Protein AF-A0A4P5UQY7-F1 (afdb_monomer_lite)

Foldseek 3Di:
DVVVVVVVVVVVVVVVVVLVVLLVVLVVLLVVLVVLLVVLVVLLVVLVVVLVVLVVCCVVVVDPPVVSVVSNVVSVVSNVVSVVSNVVSVVSNVVSVVVNVVSVVVPDD

pLDDT: mean 81.03, std 16.4, range [43.75, 94.56]

Sequence (109 aa):
MRTMMIAILVALGMTLSASAQDKDQIKERMNAGKEQVKAGVTVVKSAKDQARQLREQVKSGQMTKEEAKAQMQQMKDQVRAAKDQIKSGKETIRDGRRELRQLKRAGKP

Secondary structure (DSSP, 8-state):
-HHHHHHHHHHHHHHHHHHHHHHHHHHHHHHHHHHHHHHHHHHHHHHHHHHHHHHHHHHTTSS-HHHHHHHHHHHHHHHHHHHHHHHHHHHHHHHHHHHHHHHHHHT--

Structure (mmCIF, N/CA/C/O backbone):
data_AF-A0A4P5UQY7-F1
#
_entry.id   AF-A0A4P5UQY7-F1
#
loop_
_atom_site.group_PDB
_atom_site.id
_atom_site.type_symbol
_atom_site.label_atom_id
_atom_site.label_alt_id
_atom_site.label_comp_id
_atom_site.label_asym_id
_atom_site.label_entity_id
_atom_site.label_seq_id
_atom_site.pdbx_PDB_ins_code
_atom_site.Cartn_x
_atom_site.Cartn_y
_atom_site.Cartn_z
_atom_site.occupancy
_atom_site.B_iso_or_equiv
_atom_site.auth_seq_id
_atom_site.auth_comp_id
_atom_site.auth_asym_id
_atom_site.auth_atom_id
_atom_site.pdbx_PDB_model_num
ATOM 1 N N . MET A 1 1 ? 25.255 1.591 -52.781 1.00 55.81 1 MET A N 1
ATOM 2 C CA . MET A 1 1 ? 25.900 1.429 -51.453 1.00 55.81 1 MET A CA 1
ATOM 3 C C . MET A 1 1 ? 25.510 2.513 -50.443 1.00 55.81 1 MET A C 1
ATOM 5 O O . MET A 1 1 ? 25.232 2.166 -49.305 1.00 55.81 1 MET A O 1
ATOM 9 N N . ARG A 1 2 ? 25.410 3.797 -50.830 1.00 46.69 2 ARG A N 1
ATOM 10 C CA . ARG A 1 2 ? 25.014 4.891 -49.913 1.00 46.69 2 ARG A CA 1
ATOM 11 C C . ARG A 1 2 ? 23.577 4.778 -49.368 1.00 46.69 2 ARG A C 1
ATOM 13 O O . ARG A 1 2 ? 23.367 4.989 -48.185 1.00 46.69 2 ARG A O 1
ATOM 20 N N . THR A 1 3 ? 22.611 4.361 -50.185 1.00 43.75 3 THR A N 1
ATOM 21 C CA . THR A 1 3 ? 21.209 4.143 -49.765 1.00 43.75 3 THR A CA 1
ATOM 22 C C . THR A 1 3 ? 21.037 2.965 -48.801 1.00 43.75 3 THR A C 1
ATOM 24 O O . THR A 1 3 ? 20.257 3.054 -47.859 1.00 43.75 3 THR A O 1
ATOM 27 N N . MET A 1 4 ? 21.823 1.899 -48.974 1.00 46.81 4 MET A N 1
ATOM 28 C CA . MET A 1 4 ? 21.840 0.743 -48.064 1.00 46.81 4 MET A CA 1
ATOM 29 C C . MET A 1 4 ? 22.464 1.088 -46.701 1.00 46.81 4 MET A C 1
ATOM 31 O O . MET A 1 4 ? 21.964 0.654 -45.670 1.00 46.81 4 MET A O 1
ATOM 35 N N . MET A 1 5 ? 23.503 1.933 -46.676 1.00 45.91 5 MET A N 1
ATOM 36 C CA . MET A 1 5 ? 24.093 2.456 -45.433 1.00 45.91 5 MET A CA 1
ATOM 37 C C . MET A 1 5 ? 23.130 3.367 -44.651 1.00 45.91 5 MET A C 1
ATOM 39 O O . MET A 1 5 ? 23.079 3.289 -43.427 1.00 45.91 5 MET A O 1
ATOM 43 N N . ILE A 1 6 ? 22.327 4.188 -45.341 1.00 48.84 6 ILE A N 1
ATOM 44 C CA . ILE A 1 6 ? 21.322 5.058 -44.701 1.00 48.84 6 ILE A CA 1
ATOM 45 C C . ILE A 1 6 ? 20.171 4.227 -44.108 1.00 48.84 6 ILE A C 1
ATOM 47 O O . ILE A 1 6 ? 19.737 4.502 -42.993 1.00 48.84 6 ILE A O 1
ATOM 51 N N . ALA A 1 7 ? 19.723 3.172 -44.795 1.00 45.53 7 ALA A N 1
ATOM 52 C CA . ALA A 1 7 ? 18.679 2.279 -44.284 1.00 45.53 7 ALA A CA 1
ATOM 53 C C . ALA A 1 7 ? 19.111 1.531 -43.006 1.00 45.53 7 ALA A C 1
ATOM 55 O O . ALA A 1 7 ? 18.326 1.413 -42.065 1.00 45.53 7 ALA A O 1
ATOM 56 N N . ILE A 1 8 ? 20.374 1.094 -42.934 1.00 49.66 8 ILE A N 1
ATOM 57 C CA . ILE A 1 8 ? 20.940 0.453 -41.736 1.00 49.66 8 ILE A CA 1
ATOM 58 C C . ILE A 1 8 ? 21.035 1.454 -40.572 1.00 49.66 8 ILE A C 1
ATOM 60 O O . ILE A 1 8 ? 20.678 1.110 -39.449 1.00 49.66 8 ILE A O 1
ATOM 64 N N . LEU A 1 9 ? 21.438 2.704 -40.829 1.00 46.62 9 LEU A N 1
ATOM 65 C CA . LEU A 1 9 ? 21.514 3.761 -39.808 1.00 46.62 9 LEU A CA 1
ATOM 66 C C . LEU A 1 9 ? 20.140 4.171 -39.249 1.00 46.62 9 LEU A C 1
ATOM 68 O O . LEU A 1 9 ? 20.023 4.413 -38.048 1.00 46.62 9 LEU A O 1
ATOM 72 N N . VAL A 1 10 ? 19.093 4.206 -40.079 1.00 51.31 10 VAL A N 1
ATOM 73 C CA . VAL A 1 10 ? 17.720 4.517 -39.637 1.00 51.31 10 VAL A CA 1
ATOM 74 C C . VAL A 1 10 ? 17.113 3.356 -38.836 1.00 51.31 10 VAL A C 1
ATOM 76 O O . VAL A 1 10 ? 16.503 3.590 -37.793 1.00 51.31 10 VAL A O 1
ATOM 79 N N . ALA A 1 11 ? 17.347 2.105 -39.248 1.00 49.03 11 ALA A N 1
ATOM 80 C CA . ALA A 1 11 ? 16.911 0.924 -38.497 1.00 49.03 11 ALA A CA 1
ATOM 81 C C . ALA A 1 11 ? 17.630 0.786 -37.138 1.00 49.03 11 ALA A C 1
ATOM 83 O O . ALA A 1 11 ? 17.010 0.412 -36.138 1.00 49.03 11 ALA A O 1
ATOM 84 N N . LEU A 1 12 ? 18.918 1.145 -37.069 1.00 47.31 12 LEU A N 1
ATOM 85 C CA . LEU A 1 12 ? 19.668 1.196 -35.810 1.00 47.31 12 LEU A CA 1
ATOM 86 C C . LEU A 1 12 ? 19.168 2.335 -34.899 1.00 47.31 12 LEU A C 1
ATOM 88 O O . LEU A 1 12 ? 18.994 2.145 -33.698 1.00 47.31 12 LEU A O 1
ATOM 92 N N . GLY A 1 13 ? 18.863 3.508 -35.466 1.00 45.84 13 GLY A N 1
ATOM 93 C CA . GLY A 1 13 ? 18.327 4.654 -34.721 1.00 45.84 13 GLY A CA 1
ATOM 94 C C . GLY A 1 13 ? 16.952 4.394 -34.089 1.00 45.84 13 GLY A C 1
ATOM 95 O O . GLY A 1 13 ? 16.713 4.812 -32.955 1.00 45.84 13 GLY A O 1
ATOM 96 N N . MET A 1 14 ? 16.077 3.653 -34.779 1.00 45.41 14 MET A N 1
ATOM 97 C CA . MET A 1 14 ? 14.752 3.249 -34.276 1.00 45.41 14 MET A CA 1
ATOM 98 C C . MET A 1 14 ? 14.811 2.130 -33.221 1.00 45.41 14 MET A C 1
ATOM 100 O O . MET A 1 14 ? 13.988 2.093 -32.310 1.00 45.41 14 MET A O 1
ATOM 104 N N . THR A 1 15 ? 15.801 1.236 -33.287 1.00 49.00 15 THR A N 1
ATOM 105 C CA . THR A 1 15 ? 15.972 0.161 -32.288 1.00 49.00 15 THR A CA 1
ATOM 106 C C . THR A 1 15 ? 16.629 0.658 -30.995 1.00 49.00 15 THR A C 1
ATOM 108 O O . THR A 1 15 ? 16.242 0.239 -29.903 1.00 49.00 15 THR A O 1
ATOM 111 N N . LEU A 1 16 ? 17.558 1.617 -31.081 1.00 49.38 16 LEU A N 1
ATOM 112 C CA . LEU A 1 16 ? 18.155 2.273 -29.909 1.00 49.38 16 LEU A CA 1
ATOM 113 C C . LEU A 1 16 ? 17.132 3.098 -29.106 1.00 49.38 16 LEU A C 1
ATOM 115 O O . LEU A 1 16 ? 17.160 3.069 -27.874 1.00 49.38 16 LEU A O 1
ATOM 119 N N . SER A 1 17 ? 16.200 3.783 -29.776 1.00 50.06 17 SER A N 1
ATOM 120 C CA . SER A 1 17 ? 15.168 4.605 -29.120 1.00 50.06 17 SER A CA 1
ATOM 121 C C . SER A 1 17 ? 14.063 3.778 -28.442 1.00 50.06 17 SER A C 1
ATOM 123 O O . SER A 1 17 ? 13.611 4.163 -27.361 1.00 50.06 17 SER A O 1
ATOM 125 N N . ALA A 1 18 ? 13.729 2.593 -28.968 1.00 53.38 18 ALA A N 1
ATOM 126 C CA . ALA A 1 18 ? 12.811 1.655 -28.312 1.00 53.38 18 ALA A CA 1
ATOM 127 C C . ALA A 1 18 ? 13.321 1.211 -26.923 1.00 53.38 18 ALA A C 1
ATOM 129 O O . ALA A 1 18 ? 12.606 1.303 -25.927 1.00 53.38 18 ALA A O 1
ATOM 130 N N . SER A 1 19 ? 14.611 0.864 -26.815 1.00 61.50 19 SER A N 1
ATOM 131 C CA . SER A 1 19 ? 15.213 0.393 -25.554 1.00 61.50 19 SER A CA 1
ATOM 132 C C . SER A 1 19 ? 15.258 1.446 -24.430 1.00 61.50 19 SER A C 1
ATOM 134 O O . SER A 1 19 ? 15.285 1.104 -23.241 1.00 61.50 19 SER A O 1
ATOM 136 N N . ALA A 1 20 ? 15.264 2.736 -24.787 1.00 62.59 20 ALA A N 1
ATOM 137 C CA . ALA A 1 20 ? 15.216 3.840 -23.832 1.00 62.59 20 ALA A CA 1
ATOM 138 C C . ALA A 1 20 ? 13.789 4.072 -23.313 1.00 62.59 20 ALA A C 1
ATOM 140 O O . ALA A 1 20 ? 13.601 4.199 -22.100 1.00 62.59 20 ALA A O 1
ATOM 141 N N . GLN A 1 21 ? 12.791 4.040 -24.204 1.00 65.75 21 GLN A N 1
ATOM 142 C CA . GLN A 1 21 ? 11.379 4.148 -23.827 1.00 65.75 21 GLN A CA 1
ATOM 143 C C . GLN A 1 21 ? 10.942 2.989 -22.925 1.00 65.75 21 GLN A C 1
ATOM 145 O O . GLN A 1 21 ? 10.310 3.231 -21.897 1.00 65.75 21 GLN A O 1
ATOM 150 N N . ASP A 1 22 ? 11.360 1.757 -23.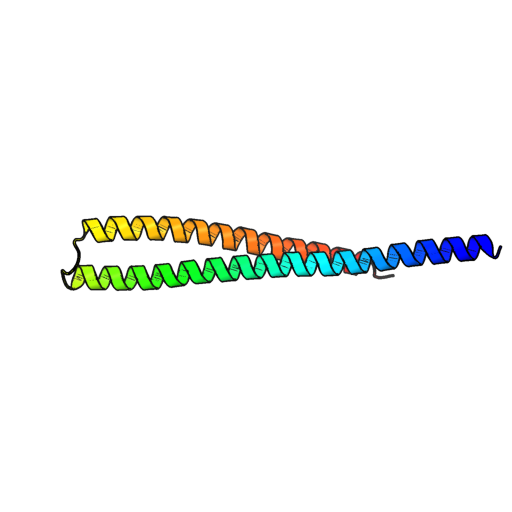224 1.00 74.19 22 ASP A N 1
ATOM 151 C CA . ASP A 1 22 ? 11.041 0.585 -22.398 1.00 74.19 22 ASP A CA 1
ATOM 152 C C . ASP A 1 22 ? 11.584 0.729 -20.969 1.00 74.19 22 ASP A C 1
ATOM 154 O O . ASP A 1 22 ? 10.911 0.440 -19.976 1.00 74.19 22 ASP A O 1
ATOM 158 N N . LYS A 1 23 ? 12.810 1.244 -20.840 1.00 81.88 23 LYS A N 1
ATOM 159 C CA . LYS A 1 23 ? 13.458 1.457 -19.543 1.00 81.88 23 LYS A CA 1
ATOM 160 C C . LYS A 1 23 ? 12.720 2.484 -18.689 1.00 81.88 23 LYS A C 1
ATOM 162 O O . LYS A 1 23 ? 12.644 2.304 -17.469 1.00 81.88 23 LYS A O 1
ATOM 167 N N . ASP A 1 24 ? 12.236 3.563 -19.292 1.00 86.06 24 ASP A N 1
ATOM 168 C CA . ASP A 1 24 ? 11.537 4.620 -18.565 1.00 86.06 24 ASP A CA 1
ATOM 169 C C . ASP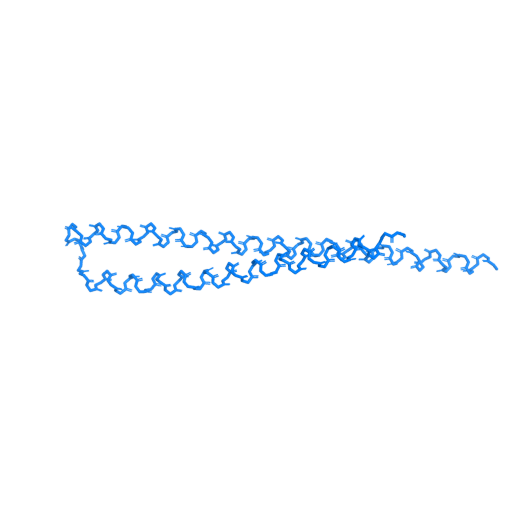 A 1 24 ? 10.107 4.209 -18.206 1.00 86.06 24 ASP A C 1
ATOM 171 O O . ASP A 1 24 ? 9.719 4.391 -17.050 1.00 86.06 24 ASP A O 1
ATOM 175 N N . GLN A 1 25 ? 9.398 3.498 -19.090 1.00 85.38 25 GLN A N 1
ATOM 176 C CA . GLN A 1 25 ? 8.105 2.893 -18.752 1.00 85.38 25 GLN A CA 1
ATOM 177 C C . GLN A 1 25 ? 8.217 1.898 -17.589 1.00 85.38 25 GLN A C 1
ATOM 179 O O . GLN A 1 25 ? 7.406 1.918 -16.662 1.00 85.38 25 GLN A O 1
ATOM 184 N N . ILE A 1 26 ? 9.257 1.058 -17.565 1.00 85.62 26 ILE A N 1
ATOM 185 C CA . ILE A 1 26 ? 9.486 0.129 -16.449 1.00 85.62 26 ILE A CA 1
ATOM 186 C C . ILE A 1 26 ? 9.712 0.881 -15.134 1.00 85.62 26 ILE A C 1
ATOM 188 O O . ILE A 1 26 ? 9.158 0.502 -14.098 1.00 85.62 26 ILE A O 1
ATOM 192 N N . LYS A 1 27 ? 10.506 1.960 -15.140 1.00 89.00 27 LYS A N 1
ATOM 193 C CA . LYS A 1 27 ? 10.714 2.776 -13.932 1.00 89.00 27 LYS A CA 1
ATOM 194 C C . LYS A 1 27 ? 9.424 3.443 -13.471 1.00 89.00 27 LYS A C 1
ATOM 196 O O . LYS A 1 27 ? 9.196 3.511 -12.264 1.00 89.00 27 LYS A O 1
ATOM 201 N N . GLU A 1 28 ? 8.605 3.925 -14.396 1.00 90.56 28 GLU A N 1
ATOM 202 C CA . GLU A 1 28 ? 7.324 4.551 -14.087 1.00 90.56 28 GLU A CA 1
ATOM 203 C C . GLU A 1 28 ? 6.366 3.548 -13.435 1.00 90.56 28 GLU A C 1
ATOM 205 O O . GLU A 1 28 ? 5.866 3.805 -12.340 1.00 90.56 28 GLU A O 1
ATOM 210 N N . ARG A 1 29 ? 6.232 2.340 -14.001 1.00 87.94 29 ARG A N 1
ATOM 211 C CA . ARG A 1 29 ? 5.461 1.236 -13.397 1.00 87.94 29 ARG A CA 1
ATOM 212 C C . ARG A 1 29 ? 5.988 0.858 -12.012 1.00 87.94 29 ARG A C 1
ATOM 214 O O . ARG A 1 29 ? 5.211 0.659 -11.079 1.00 87.94 29 ARG A O 1
ATOM 221 N N . MET A 1 30 ? 7.310 0.806 -11.838 1.00 90.31 30 MET A N 1
ATOM 222 C CA . MET A 1 30 ? 7.918 0.566 -10.525 1.00 90.31 30 MET A CA 1
ATOM 223 C C . MET A 1 30 ? 7.620 1.694 -9.529 1.00 90.31 30 MET A C 1
ATOM 225 O O . MET A 1 30 ? 7.420 1.417 -8.348 1.00 90.31 30 MET A O 1
ATOM 229 N N . ASN A 1 31 ? 7.607 2.955 -9.964 1.00 91.88 31 ASN A N 1
ATOM 230 C CA . ASN A 1 31 ? 7.271 4.087 -9.104 1.00 91.88 31 ASN A CA 1
ATOM 231 C C . ASN A 1 31 ? 5.786 4.079 -8.729 1.00 91.88 31 ASN A C 1
ATOM 233 O O . ASN A 1 31 ? 5.477 4.243 -7.552 1.00 91.88 31 ASN A O 1
ATOM 237 N N . ALA A 1 32 ? 4.891 3.762 -9.666 1.00 90.44 32 ALA A N 1
ATOM 238 C CA . ALA A 1 32 ? 3.479 3.538 -9.370 1.00 90.44 32 ALA A CA 1
ATOM 239 C C . ALA A 1 32 ? 3.297 2.419 -8.327 1.00 90.44 32 ALA A C 1
ATOM 241 O O . ALA A 1 32 ? 2.577 2.593 -7.345 1.00 90.44 32 ALA A O 1
ATOM 242 N N . GLY A 1 33 ? 4.034 1.309 -8.462 1.00 88.94 33 GLY A N 1
ATOM 243 C CA . GLY A 1 33 ? 4.051 0.243 -7.458 1.00 88.94 33 GLY A CA 1
ATOM 244 C C . GLY A 1 33 ? 4.556 0.706 -6.083 1.00 88.94 33 GLY A C 1
ATOM 245 O O . GLY A 1 33 ? 4.020 0.288 -5.058 1.00 88.94 33 GLY A O 1
ATOM 246 N N . LYS A 1 34 ? 5.552 1.603 -6.023 1.00 92.06 34 LYS A N 1
ATOM 247 C CA . LYS A 1 34 ? 6.029 2.182 -4.750 1.00 92.06 34 LYS A CA 1
ATOM 248 C C . LYS A 1 34 ? 4.982 3.079 -4.104 1.00 92.06 34 LYS A C 1
ATOM 250 O O . LYS A 1 34 ? 4.803 2.991 -2.891 1.00 92.06 34 LYS A O 1
ATOM 255 N N . GLU A 1 35 ? 4.296 3.903 -4.888 1.00 92.12 35 GLU A N 1
ATOM 256 C CA . GLU A 1 35 ? 3.219 4.754 -4.379 1.00 92.12 35 GLU A CA 1
ATOM 257 C C . GLU A 1 35 ? 2.045 3.912 -3.869 1.00 92.12 35 GLU A C 1
ATOM 259 O O . GLU A 1 35 ? 1.558 4.163 -2.771 1.00 92.12 35 GLU A O 1
ATOM 264 N N . GLN A 1 36 ? 1.675 2.831 -4.565 1.00 88.62 36 GLN A N 1
ATOM 265 C CA . GLN A 1 36 ? 0.683 1.867 -4.066 1.00 88.62 36 GLN A CA 1
ATOM 266 C C . GLN A 1 36 ? 1.100 1.255 -2.722 1.00 88.62 36 GLN A C 1
ATOM 268 O O . GLN A 1 36 ? 0.306 1.202 -1.781 1.00 88.62 36 GLN A O 1
ATOM 273 N N . VAL A 1 37 ? 2.365 0.841 -2.591 1.00 92.25 37 VAL A N 1
ATOM 274 C CA . VAL A 1 37 ? 2.901 0.326 -1.321 1.00 92.25 37 VAL A CA 1
ATOM 275 C C . VAL A 1 37 ? 2.841 1.394 -0.227 1.00 92.25 37 VAL A C 1
ATOM 277 O O . VAL A 1 37 ? 2.429 1.100 0.893 1.00 92.25 37 VAL A O 1
ATOM 280 N N . LYS A 1 38 ? 3.230 2.635 -0.528 1.00 93.94 38 LYS A N 1
ATOM 281 C CA . LYS A 1 38 ? 3.232 3.746 0.432 1.00 93.94 38 LYS A CA 1
ATOM 282 C C . LYS A 1 38 ? 1.817 4.118 0.882 1.00 93.94 38 LYS A C 1
ATOM 284 O O . LYS A 1 38 ? 1.597 4.327 2.078 1.00 93.94 38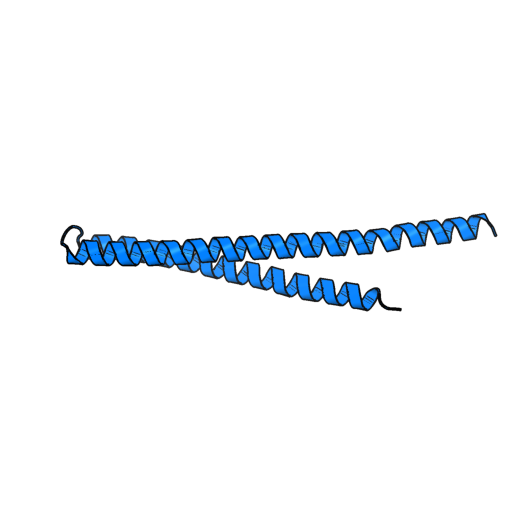 LYS A O 1
ATOM 289 N N . ALA A 1 39 ? 0.863 4.142 -0.046 1.00 90.19 39 ALA A N 1
ATOM 290 C CA . ALA A 1 39 ? -0.547 4.371 0.238 1.00 90.19 39 ALA A CA 1
ATOM 291 C C . ALA A 1 39 ? -1.092 3.279 1.168 1.00 90.19 39 ALA A C 1
ATOM 293 O O . ALA A 1 39 ? -1.601 3.589 2.246 1.00 90.19 39 ALA A O 1
ATOM 294 N N . GLY A 1 40 ? -0.872 2.004 0.831 1.00 89.50 40 GLY A N 1
ATOM 295 C CA . GLY A 1 40 ? -1.299 0.893 1.679 1.00 89.50 40 GLY A CA 1
ATOM 296 C C . GLY A 1 40 ? -0.662 0.933 3.073 1.00 89.50 40 GLY A C 1
ATOM 297 O O . GLY A 1 40 ? -1.342 0.714 4.073 1.00 89.50 40 GLY A O 1
ATOM 298 N N . VAL A 1 41 ? 0.627 1.280 3.184 1.00 92.81 41 VAL A N 1
ATOM 299 C CA . VAL A 1 41 ? 1.301 1.423 4.491 1.00 92.81 41 VAL A CA 1
ATOM 300 C C . VAL A 1 41 ? 0.682 2.551 5.320 1.00 92.81 41 VAL A C 1
ATOM 302 O O . VAL A 1 41 ? 0.494 2.387 6.526 1.00 92.81 41 VAL A O 1
ATOM 305 N N . THR A 1 42 ? 0.331 3.671 4.687 1.00 93.75 42 THR A N 1
ATOM 306 C CA . THR A 1 42 ? -0.337 4.799 5.354 1.00 93.75 42 THR A CA 1
ATOM 307 C C . THR A 1 42 ? -1.696 4.386 5.914 1.00 93.75 42 THR A C 1
ATOM 309 O O . THR A 1 42 ? -1.976 4.658 7.081 1.00 93.75 42 THR A O 1
ATOM 312 N N . VAL A 1 43 ? -2.496 3.652 5.133 1.00 92.00 43 VAL A N 1
ATOM 313 C CA . VAL A 1 43 ? -3.795 3.116 5.579 1.00 92.00 43 VAL A CA 1
ATOM 314 C C . VAL A 1 43 ? -3.620 2.188 6.780 1.00 92.00 43 VAL A C 1
ATOM 316 O O . VAL A 1 43 ? -4.302 2.347 7.790 1.00 92.00 43 VAL A O 1
ATOM 319 N N . VAL A 1 44 ? -2.657 1.261 6.727 1.00 91.31 44 VAL A N 1
ATOM 320 C CA . VAL A 1 44 ? -2.386 0.339 7.843 1.00 91.31 44 VAL A CA 1
ATOM 321 C C . VAL A 1 44 ? -1.968 1.087 9.110 1.00 91.31 44 VAL A C 1
ATOM 323 O O . VAL A 1 44 ? -2.375 0.709 10.211 1.00 91.31 44 VAL A O 1
ATOM 326 N N . LYS A 1 45 ? -1.160 2.145 8.977 1.00 93.38 45 LYS A N 1
ATOM 327 C CA . LYS A 1 45 ? -0.743 2.970 10.115 1.00 93.38 45 LYS A CA 1
ATOM 328 C C . LYS A 1 45 ? -1.931 3.722 10.718 1.00 93.38 45 LYS A C 1
ATOM 330 O O . LYS A 1 45 ? -2.135 3.637 11.923 1.00 93.38 45 LYS A O 1
ATOM 335 N N . SER A 1 46 ? -2.742 4.366 9.880 1.00 91.81 46 SER A N 1
ATOM 336 C CA . SER A 1 46 ? -3.939 5.090 10.315 1.00 91.81 46 SER A CA 1
ATOM 337 C C . SER A 1 46 ? -4.931 4.175 11.039 1.00 91.81 46 SER A C 1
ATOM 339 O O . SER A 1 46 ? -5.346 4.488 12.153 1.00 91.81 46 SER A O 1
ATOM 341 N N . ALA A 1 47 ? -5.207 2.987 10.492 1.00 91.12 47 ALA A N 1
ATOM 342 C CA . ALA A 1 47 ? -6.076 2.004 11.136 1.00 91.12 47 ALA A CA 1
ATOM 343 C C . ALA A 1 47 ? -5.527 1.528 12.494 1.00 91.12 47 ALA A C 1
ATOM 345 O O . ALA A 1 47 ? -6.288 1.260 13.423 1.00 91.12 47 ALA A O 1
ATOM 346 N N . LYS A 1 48 ? -4.198 1.434 12.651 1.00 90.50 48 LYS A N 1
ATOM 347 C CA . LYS A 1 48 ? -3.573 1.089 13.938 1.00 90.50 48 LYS A CA 1
ATOM 348 C C . LYS A 1 48 ? -3.774 2.191 14.982 1.00 90.50 48 LYS A C 1
ATOM 350 O O . LYS A 1 48 ? -4.050 1.874 16.140 1.00 90.50 48 LYS A O 1
ATOM 355 N N . ASP A 1 49 ? -3.641 3.451 14.580 1.00 92.38 49 ASP A N 1
ATOM 356 C CA . ASP A 1 49 ? -3.839 4.600 15.466 1.00 92.38 49 ASP A CA 1
ATOM 357 C C . ASP A 1 49 ? -5.318 4.726 15.874 1.00 92.38 49 ASP A C 1
ATOM 359 O O . ASP A 1 49 ? -5.622 4.829 17.064 1.00 92.38 49 ASP A O 1
ATOM 363 N N . GLN A 1 50 ? -6.245 4.570 14.925 1.00 90.25 50 GLN A N 1
ATOM 364 C CA . GLN A 1 50 ? -7.689 4.528 15.193 1.00 90.25 50 GLN A CA 1
ATOM 365 C C . GLN A 1 50 ? -8.074 3.369 16.123 1.00 90.25 50 GLN A C 1
ATOM 367 O O . GLN A 1 50 ? -8.820 3.555 17.084 1.00 90.25 50 GLN A O 1
ATOM 372 N N . ALA A 1 51 ? -7.511 2.174 15.914 1.00 89.75 51 ALA A N 1
ATOM 373 C CA . ALA A 1 51 ? -7.740 1.028 16.791 1.00 89.75 51 ALA A CA 1
ATOM 374 C C . ALA A 1 51 ? -7.267 1.280 18.234 1.00 89.75 51 ALA A C 1
ATOM 376 O O . ALA A 1 51 ? -7.851 0.743 19.181 1.00 89.75 51 ALA A O 1
ATOM 377 N N . ARG A 1 52 ? -6.213 2.086 18.423 1.00 90.69 52 ARG A N 1
ATOM 378 C CA . ARG A 1 52 ? -5.753 2.503 19.752 1.00 90.69 52 ARG A CA 1
ATOM 379 C C . ARG A 1 52 ? -6.734 3.483 20.395 1.00 90.69 52 ARG A C 1
ATOM 381 O O . ARG A 1 52 ? -7.120 3.250 21.537 1.00 90.69 52 ARG A O 1
ATOM 388 N N . GLN A 1 53 ? -7.181 4.500 19.658 1.00 90.69 53 GLN A N 1
ATOM 389 C CA . GLN A 1 53 ? -8.170 5.471 20.141 1.00 90.69 53 GLN A CA 1
ATOM 390 C C . GLN A 1 53 ? -9.484 4.792 20.541 1.00 90.69 53 GLN A C 1
ATOM 392 O O . GLN A 1 53 ? -10.010 5.048 21.619 1.00 90.69 53 GLN A O 1
ATOM 397 N N . LEU A 1 54 ? -9.962 3.841 19.737 1.00 90.06 54 LEU A N 1
ATOM 398 C CA . LEU A 1 54 ? -11.154 3.055 20.057 1.00 90.06 54 LEU A CA 1
ATOM 399 C C . LEU A 1 54 ? -11.009 2.253 21.347 1.00 90.06 54 LEU A C 1
ATOM 401 O O . LEU A 1 54 ? -11.928 2.196 22.160 1.00 90.06 54 LEU A O 1
ATOM 405 N N . ARG A 1 55 ? -9.839 1.652 21.583 1.00 88.00 55 ARG A N 1
ATOM 406 C CA . ARG A 1 55 ? -9.568 0.963 22.853 1.00 88.00 55 ARG A CA 1
ATOM 407 C C . ARG A 1 55 ? -9.575 1.921 24.040 1.00 88.00 55 ARG A C 1
ATOM 409 O O . ARG A 1 55 ? -9.997 1.517 25.120 1.00 88.00 55 ARG A O 1
ATOM 416 N N . GLU A 1 56 ? -9.093 3.146 23.865 1.00 90.75 56 GLU A N 1
ATOM 417 C CA . GLU A 1 56 ? -9.111 4.176 24.906 1.00 90.75 56 GLU A CA 1
ATOM 418 C C . GLU A 1 56 ? -10.545 4.655 25.191 1.00 90.75 56 GLU A C 1
ATOM 420 O O . GLU A 1 56 ? -10.924 4.711 26.357 1.00 90.75 56 GLU A O 1
ATOM 425 N N . GLN A 1 57 ? -11.377 4.858 24.163 1.00 89.88 57 GLN A N 1
ATOM 426 C CA . GLN A 1 57 ? -12.799 5.221 24.304 1.00 89.88 57 GLN A CA 1
ATOM 427 C C . GLN A 1 57 ? -13.636 4.139 25.002 1.00 89.88 57 GLN A C 1
ATOM 429 O O . GLN A 1 57 ? -14.483 4.441 25.840 1.00 89.88 57 GLN A O 1
ATOM 434 N N . VAL A 1 58 ? -13.375 2.860 24.711 1.00 90.50 58 VAL A N 1
ATOM 435 C CA . VAL A 1 58 ? -14.026 1.747 25.426 1.00 90.50 58 VAL A CA 1
ATOM 436 C C . VAL A 1 58 ? -13.599 1.711 26.891 1.00 90.50 58 VAL A C 1
ATOM 438 O O . VAL A 1 58 ? -14.413 1.428 27.766 1.00 90.50 58 VAL A O 1
ATOM 441 N N . LYS A 1 59 ? -12.323 1.994 27.185 1.00 88.06 59 LYS A N 1
ATOM 442 C CA . LYS A 1 59 ? -11.821 2.044 28.566 1.00 88.06 59 LYS A CA 1
ATOM 443 C C . LYS A 1 59 ? -12.374 3.231 29.349 1.00 88.06 59 LYS A C 1
ATOM 445 O O . LYS A 1 59 ? -12.606 3.082 30.543 1.00 88.06 59 LYS A O 1
ATOM 450 N N . SER A 1 60 ? -12.577 4.378 28.703 1.00 90.69 60 SER A N 1
ATOM 451 C CA . SER A 1 60 ? -13.169 5.566 29.327 1.00 90.69 60 SER A CA 1
ATOM 452 C C . SER A 1 60 ? -14.695 5.493 29.446 1.00 90.69 60 SER A C 1
ATOM 454 O O . SER A 1 60 ? -15.297 6.399 30.013 1.00 90.69 60 SER A O 1
ATOM 456 N N . GLY A 1 61 ? -15.328 4.434 28.923 1.00 87.25 61 GLY A N 1
ATOM 457 C CA . GLY A 1 61 ? -16.783 4.272 28.925 1.00 87.25 61 GLY A CA 1
ATOM 458 C C . GLY A 1 61 ? -17.513 5.184 27.935 1.00 87.25 61 GLY A C 1
ATOM 459 O O . GLY A 1 61 ? -18.737 5.219 27.942 1.00 87.25 61 GLY A O 1
ATOM 460 N N . GLN A 1 62 ? -16.784 5.898 27.069 1.00 86.12 62 GLN A N 1
ATOM 461 C CA . GLN A 1 62 ? -17.350 6.754 26.018 1.00 86.12 62 GLN A CA 1
ATOM 462 C C . GLN A 1 62 ? -17.945 5.956 24.852 1.00 86.12 62 GLN A C 1
ATOM 464 O O . GLN A 1 62 ? -18.663 6.520 24.032 1.00 86.12 62 GLN A O 1
ATOM 469 N N . MET A 1 63 ? -17.627 4.663 24.755 1.00 86.56 63 MET A N 1
ATOM 470 C CA . MET A 1 63 ? -18.143 3.773 23.721 1.00 86.56 63 MET A CA 1
ATOM 471 C C . MET A 1 63 ? -18.430 2.385 24.285 1.00 86.56 63 MET A C 1
ATOM 473 O O . MET A 1 63 ? -17.688 1.870 25.130 1.00 86.56 63 MET A O 1
ATOM 477 N N . THR A 1 64 ? -19.482 1.744 23.779 1.00 88.62 64 THR A N 1
ATOM 478 C CA . THR A 1 64 ? -19.792 0.361 24.138 1.00 88.62 64 THR A CA 1
ATOM 479 C C . THR A 1 64 ? -18.812 -0.619 23.484 1.00 88.62 64 THR A C 1
ATOM 481 O O . THR A 1 64 ? -18.196 -0.363 22.445 1.00 88.62 64 THR A O 1
ATOM 484 N N . LYS A 1 65 ? -18.666 -1.809 24.078 1.00 86.31 65 LYS A N 1
ATOM 485 C CA . LYS A 1 65 ? -17.818 -2.868 23.503 1.00 86.31 65 LYS A CA 1
ATOM 486 C C . LYS A 1 65 ? -18.316 -3.335 22.131 1.00 86.31 65 LYS A C 1
ATOM 488 O O . LYS A 1 65 ? -17.504 -3.783 21.323 1.00 86.31 65 LYS A O 1
ATOM 493 N N . GLU A 1 66 ? -19.620 -3.261 21.881 1.00 87.44 66 GLU A N 1
ATOM 494 C CA . GLU A 1 66 ? -20.240 -3.720 20.636 1.00 87.44 66 GLU A CA 1
ATOM 495 C C . GLU A 1 66 ? -19.947 -2.766 19.477 1.00 87.44 66 GLU A C 1
ATOM 497 O O . GLU A 1 66 ? -19.454 -3.208 18.437 1.00 87.44 66 GLU A O 1
ATOM 502 N N . GLU A 1 67 ? -20.119 -1.459 19.689 1.00 85.94 67 GLU A N 1
ATOM 503 C CA . GLU A 1 67 ? -19.772 -0.424 18.707 1.00 85.94 67 GLU A CA 1
ATOM 504 C C . GLU A 1 67 ? -18.284 -0.477 18.351 1.00 85.94 67 GLU A C 1
ATOM 506 O O . GLU A 1 67 ? -17.908 -0.494 17.175 1.00 85.94 67 GLU A O 1
ATOM 511 N N . ALA A 1 68 ? -17.423 -0.610 19.362 1.00 87.81 68 ALA A N 1
ATOM 512 C CA . ALA A 1 68 ? -15.990 -0.712 19.137 1.00 87.81 68 ALA A CA 1
ATOM 513 C C . ALA A 1 68 ? -15.602 -1.986 18.375 1.00 87.81 68 ALA A C 1
ATOM 515 O O . ALA A 1 68 ? -14.668 -1.968 17.571 1.00 87.81 68 ALA A O 1
ATOM 516 N N . LYS A 1 69 ? -16.313 -3.100 18.592 1.00 88.62 69 LYS A N 1
ATOM 517 C CA . LYS A 1 69 ? -16.082 -4.355 17.866 1.00 88.62 69 LYS A CA 1
ATOM 518 C C . LYS A 1 69 ? -16.476 -4.226 16.394 1.00 88.62 69 LYS A C 1
ATOM 520 O O . LYS A 1 69 ? -15.719 -4.695 15.543 1.00 88.62 69 LYS A O 1
ATOM 525 N N . ALA A 1 70 ? -17.596 -3.567 16.096 1.00 90.19 70 ALA A N 1
ATOM 526 C CA . ALA A 1 70 ? -18.027 -3.299 14.725 1.00 90.19 70 ALA A CA 1
ATOM 527 C C . ALA A 1 70 ? -17.008 -2.423 13.975 1.00 90.19 70 ALA A C 1
ATOM 529 O O . ALA A 1 70 ? -16.547 -2.800 12.895 1.00 90.19 70 ALA A O 1
ATOM 530 N N . GLN A 1 71 ? -16.559 -1.322 14.587 1.00 88.50 71 GLN A N 1
ATOM 531 C CA . GLN A 1 71 ? -15.546 -0.445 13.985 1.00 88.50 71 GLN A CA 1
ATOM 532 C C . GLN A 1 71 ? -14.197 -1.159 13.806 1.00 88.50 71 GLN A C 1
ATOM 534 O O . GLN A 1 71 ? -13.559 -1.050 12.757 1.00 88.50 71 GLN A O 1
ATOM 539 N N . MET A 1 72 ? -13.776 -1.962 14.791 1.00 89.44 72 MET A N 1
ATOM 540 C CA . MET A 1 72 ? -12.561 -2.781 14.696 1.00 89.44 72 MET A CA 1
ATOM 541 C C . MET A 1 72 ? -12.625 -3.784 13.540 1.00 89.44 72 MET A C 1
ATOM 543 O O . MET A 1 72 ? -11.603 -4.059 12.909 1.00 89.44 72 MET A O 1
ATOM 547 N N . GLN A 1 73 ? -13.806 -4.337 13.255 1.00 91.31 73 GLN A N 1
ATOM 548 C CA . GLN A 1 73 ? -13.989 -5.257 12.139 1.00 91.31 73 GLN A CA 1
ATOM 549 C C . GLN A 1 73 ? -13.854 -4.535 10.793 1.00 91.31 73 GLN A C 1
ATOM 551 O O . GLN A 1 73 ? -13.084 -4.986 9.949 1.00 91.31 73 GLN A O 1
ATOM 556 N N . GLN A 1 74 ? -14.484 -3.368 10.634 1.00 89.44 74 GLN A N 1
ATOM 557 C CA . GLN A 1 74 ? -14.331 -2.556 9.421 1.00 89.44 74 GLN A CA 1
ATOM 558 C C . GLN A 1 74 ? -12.868 -2.160 9.172 1.00 89.44 74 GLN A C 1
ATOM 560 O O . GLN A 1 74 ? -12.364 -2.299 8.056 1.00 89.44 74 GLN A O 1
ATOM 565 N N . MET A 1 75 ? -12.142 -1.743 10.215 1.00 90.00 75 MET A N 1
ATOM 566 C CA . MET A 1 75 ? -10.711 -1.443 10.089 1.00 90.00 75 MET A CA 1
ATOM 567 C C . MET A 1 75 ? -9.884 -2.673 9.710 1.00 90.00 75 MET A C 1
ATOM 569 O O . MET A 1 75 ? -8.928 -2.550 8.945 1.00 90.00 75 MET A O 1
ATOM 573 N N . LYS A 1 76 ? -10.220 -3.868 10.212 1.00 91.06 76 LYS A N 1
ATOM 574 C CA . LYS A 1 76 ? -9.528 -5.102 9.804 1.00 91.06 76 LYS A CA 1
ATOM 575 C C . LYS A 1 76 ? -9.683 -5.364 8.311 1.00 91.06 76 LYS A C 1
ATOM 577 O O . LYS A 1 76 ? -8.698 -5.737 7.673 1.00 91.06 76 LYS A O 1
ATOM 582 N N . ASP A 1 77 ? -10.874 -5.150 7.767 1.00 92.44 77 ASP A N 1
ATOM 583 C CA . ASP A 1 77 ? -11.141 -5.363 6.345 1.00 92.44 77 ASP A CA 1
ATOM 584 C C . ASP A 1 77 ? -10.389 -4.335 5.484 1.00 92.44 77 ASP A C 1
ATOM 586 O O . ASP A 1 77 ? -9.728 -4.707 4.512 1.00 92.44 77 ASP A O 1
ATOM 590 N N . GLN A 1 78 ? -10.348 -3.067 5.910 1.00 90.94 78 GLN A N 1
ATOM 591 C CA . GLN A 1 78 ? -9.527 -2.030 5.270 1.00 90.94 78 GLN A CA 1
ATOM 592 C C . GLN A 1 78 ? -8.026 -2.357 5.318 1.00 90.94 78 GLN A C 1
ATOM 594 O O . GLN A 1 78 ? -7.326 -2.245 4.312 1.00 90.94 78 GLN A O 1
ATOM 599 N N . VAL A 1 79 ? -7.519 -2.814 6.468 1.00 92.69 79 VAL A N 1
ATOM 600 C CA . VAL A 1 79 ? -6.119 -3.241 6.630 1.00 92.69 79 VAL A CA 1
ATOM 601 C C . VAL A 1 79 ? -5.801 -4.435 5.735 1.00 92.69 79 VAL A C 1
ATOM 603 O O . VAL A 1 79 ? -4.689 -4.525 5.209 1.00 92.69 79 VAL A O 1
ATOM 606 N N . ARG A 1 80 ? -6.748 -5.359 5.552 1.00 93.75 80 ARG A N 1
ATOM 607 C CA . ARG A 1 80 ? -6.585 -6.505 4.655 1.00 93.75 80 ARG A CA 1
ATOM 608 C C . ARG A 1 80 ? -6.469 -6.047 3.203 1.00 93.75 80 ARG A C 1
ATOM 610 O O . ARG A 1 80 ? -5.476 -6.383 2.564 1.00 93.75 80 ARG A O 1
ATOM 617 N N . ALA A 1 81 ? -7.385 -5.197 2.741 1.00 91.56 81 ALA A N 1
ATOM 618 C CA . ALA A 1 81 ? -7.322 -4.616 1.401 1.00 91.56 81 ALA A CA 1
ATOM 619 C C . ALA A 1 81 ? -6.011 -3.839 1.168 1.00 91.56 81 ALA A C 1
ATOM 621 O O . ALA A 1 81 ? -5.351 -4.008 0.144 1.00 91.56 81 ALA A O 1
ATOM 622 N N . ALA A 1 82 ? -5.569 -3.052 2.154 1.00 91.00 82 ALA A N 1
ATOM 623 C CA . ALA A 1 82 ? -4.302 -2.328 2.084 1.00 91.00 82 ALA A CA 1
ATOM 624 C C . ALA A 1 82 ? -3.085 -3.270 2.020 1.00 91.00 82 ALA A C 1
ATOM 626 O O . ALA A 1 82 ? -2.126 -3.000 1.296 1.00 91.00 82 ALA A O 1
ATOM 627 N N . LYS A 1 83 ? -3.103 -4.400 2.742 1.00 92.44 83 LYS A N 1
ATOM 628 C CA . LYS A 1 83 ? -2.053 -5.427 2.639 1.00 92.44 83 LYS A CA 1
ATOM 629 C C . LYS A 1 83 ? -2.008 -6.067 1.256 1.00 92.44 83 LYS A C 1
ATOM 631 O O . LYS A 1 83 ? -0.908 -6.295 0.750 1.00 92.44 83 LYS A O 1
ATOM 636 N N . ASP A 1 84 ? -3.162 -6.319 0.651 1.00 93.31 84 ASP A N 1
ATOM 637 C CA . ASP A 1 84 ? -3.242 -6.878 -0.698 1.00 93.31 84 ASP A CA 1
ATOM 638 C C . ASP A 1 84 ? -2.690 -5.884 -1.735 1.00 93.31 84 ASP A C 1
ATOM 640 O O . ASP A 1 84 ? -1.862 -6.267 -2.562 1.00 93.31 84 ASP A O 1
ATOM 644 N N . GLN A 1 85 ? -3.003 -4.589 -1.605 1.00 89.69 85 GLN A N 1
ATOM 645 C CA . GLN A 1 85 ? -2.402 -3.522 -2.422 1.00 89.69 85 GLN A CA 1
ATOM 646 C C . GLN A 1 85 ? -0.880 -3.405 -2.237 1.00 89.69 85 GLN A C 1
ATOM 648 O O . GLN A 1 85 ? -0.135 -3.222 -3.199 1.00 89.69 85 GLN A O 1
ATOM 653 N N . ILE A 1 86 ? -0.378 -3.536 -1.003 1.00 90.81 86 ILE A N 1
ATOM 654 C CA . ILE A 1 86 ? 1.072 -3.563 -0.748 1.00 90.81 86 ILE A CA 1
ATOM 655 C C . ILE A 1 86 ? 1.710 -4.771 -1.440 1.00 90.81 86 ILE A C 1
ATOM 657 O O . ILE A 1 86 ? 2.819 -4.668 -1.969 1.00 90.81 86 ILE A O 1
ATOM 661 N N . LYS A 1 87 ? 1.044 -5.930 -1.410 1.00 94.56 87 LYS A N 1
ATOM 662 C CA . LYS A 1 87 ? 1.546 -7.151 -2.039 1.00 94.56 87 LYS A CA 1
ATOM 663 C C . LYS A 1 87 ? 1.620 -6.987 -3.557 1.00 94.56 87 LYS A C 1
ATOM 665 O O . LYS A 1 87 ? 2.689 -7.238 -4.110 1.00 94.56 87 LYS A O 1
ATOM 670 N N . SER A 1 88 ? 0.556 -6.494 -4.194 1.00 90.56 88 SER A N 1
ATOM 671 C CA . SER A 1 88 ? 0.543 -6.243 -5.640 1.00 90.56 88 SER A CA 1
ATOM 672 C C . SER A 1 88 ? 1.583 -5.195 -6.037 1.00 90.56 88 SER A C 1
ATOM 674 O O . SER A 1 88 ? 2.361 -5.418 -6.959 1.00 90.56 88 SER A O 1
ATOM 676 N N . GLY A 1 89 ? 1.695 -4.092 -5.289 1.00 91.00 89 GLY A N 1
ATOM 677 C CA . GLY A 1 89 ? 2.701 -3.063 -5.554 1.00 91.00 89 GLY A CA 1
ATOM 678 C C . GLY A 1 89 ? 4.135 -3.601 -5.448 1.00 91.00 89 GLY A C 1
ATOM 679 O O . GLY A 1 89 ? 4.981 -3.294 -6.289 1.00 91.00 89 GLY A O 1
ATOM 680 N N . LYS A 1 90 ? 4.421 -4.472 -4.467 1.00 93.56 90 LYS A N 1
ATOM 681 C CA . LYS A 1 90 ? 5.724 -5.154 -4.346 1.00 93.56 90 LYS A CA 1
ATOM 682 C C . LYS A 1 90 ? 6.010 -6.098 -5.511 1.00 93.56 90 LYS A C 1
ATOM 684 O O . LYS A 1 90 ? 7.164 -6.184 -5.931 1.00 93.56 90 LYS A O 1
ATOM 689 N N . GLU A 1 91 ? 5.000 -6.806 -5.998 1.00 93.00 91 GLU A N 1
ATOM 690 C CA . GLU A 1 91 ? 5.119 -7.693 -7.155 1.00 93.00 91 GLU A CA 1
ATOM 691 C C . GLU A 1 91 ? 5.443 -6.894 -8.421 1.00 93.00 91 GLU A C 1
ATOM 693 O O . GLU A 1 91 ? 6.483 -7.138 -9.030 1.00 93.00 91 GLU A O 1
ATOM 698 N N . THR A 1 92 ? 4.696 -5.819 -8.694 1.00 90.56 92 THR A N 1
ATOM 699 C CA . THR A 1 92 ? 4.980 -4.872 -9.787 1.00 90.56 92 THR A CA 1
ATOM 700 C C . THR A 1 92 ? 6.408 -4.325 -9.722 1.00 90.56 92 THR A C 1
ATOM 702 O O . THR A 1 92 ? 7.121 -4.289 -10.725 1.00 90.56 92 THR A O 1
ATOM 705 N N . ILE A 1 93 ? 6.881 -3.932 -8.532 1.00 91.56 93 ILE A N 1
ATOM 706 C CA . ILE A 1 93 ? 8.266 -3.469 -8.344 1.00 91.56 93 ILE A CA 1
ATOM 707 C C . ILE A 1 93 ? 9.270 -4.587 -8.654 1.00 91.56 93 ILE A C 1
ATOM 709 O O . ILE A 1 93 ? 10.324 -4.331 -9.245 1.00 91.56 93 ILE A O 1
ATOM 713 N N . ARG A 1 94 ? 8.992 -5.818 -8.212 1.00 94.06 94 ARG A N 1
ATOM 714 C CA . ARG A 1 94 ? 9.883 -6.968 -8.406 1.00 94.06 94 ARG A CA 1
ATOM 715 C C . ARG A 1 94 ? 9.996 -7.329 -9.880 1.00 94.06 94 ARG A C 1
ATOM 717 O O . ARG A 1 94 ? 11.110 -7.587 -10.339 1.00 94.06 94 ARG A O 1
ATOM 724 N N . ASP A 1 95 ? 8.882 -7.330 -10.592 1.00 90.06 95 ASP A N 1
ATOM 725 C CA . ASP A 1 95 ? 8.822 -7.703 -12.001 1.00 90.06 95 ASP A CA 1
ATOM 726 C C . ASP A 1 95 ? 9.426 -6.616 -12.879 1.00 90.06 95 ASP A C 1
ATOM 728 O O . ASP A 1 95 ? 10.355 -6.915 -13.629 1.00 90.06 95 ASP A O 1
ATOM 732 N N . GLY A 1 96 ? 9.103 -5.344 -12.629 1.00 90.06 96 GLY A N 1
ATOM 733 C CA . GLY A 1 96 ? 9.803 -4.232 -13.274 1.00 90.06 96 GLY A CA 1
ATOM 734 C C . GLY A 1 96 ? 11.320 -4.276 -13.034 1.00 90.06 96 GLY A C 1
ATOM 735 O O . GLY A 1 96 ? 12.123 -4.033 -13.933 1.00 90.06 96 GLY A O 1
ATOM 736 N N . ARG A 1 97 ? 11.778 -4.702 -11.846 1.00 90.25 97 ARG A N 1
ATOM 737 C CA . ARG A 1 97 ? 13.218 -4.885 -11.588 1.00 90.25 97 ARG A CA 1
ATOM 738 C C . ARG A 1 97 ? 13.825 -6.048 -12.380 1.00 90.25 97 ARG A C 1
ATOM 740 O O . ARG A 1 97 ? 15.012 -5.977 -12.712 1.00 90.25 97 ARG A O 1
ATOM 747 N N . ARG A 1 98 ? 13.070 -7.121 -12.644 1.00 90.56 98 ARG A N 1
ATOM 748 C CA . ARG A 1 98 ? 13.511 -8.243 -13.492 1.00 90.56 98 ARG A CA 1
ATOM 749 C C . ARG A 1 98 ? 13.602 -7.808 -14.951 1.00 90.56 98 ARG A C 1
ATOM 751 O O . ARG A 1 98 ? 14.662 -8.002 -15.541 1.00 90.56 98 ARG A O 1
ATOM 758 N N . GLU A 1 99 ? 12.571 -7.156 -15.475 1.00 86.56 99 GLU A N 1
ATOM 759 C CA . GLU A 1 99 ? 12.534 -6.611 -16.840 1.00 86.56 99 GLU A CA 1
ATOM 760 C C . GLU A 1 99 ? 13.692 -5.630 -17.068 1.00 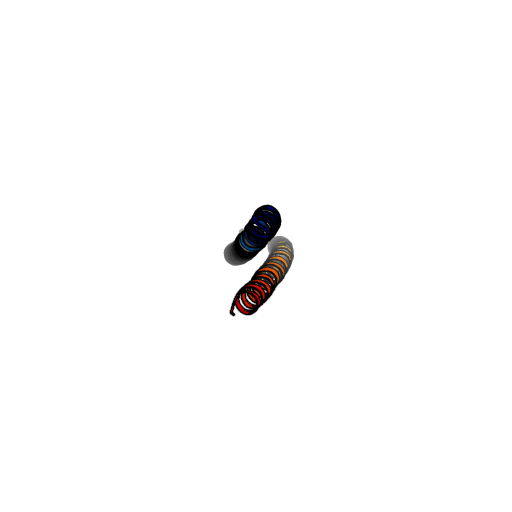86.56 99 GLU A C 1
ATOM 762 O O . GLU A 1 99 ? 14.480 -5.785 -18.000 1.00 86.56 99 GLU A O 1
ATOM 767 N N . LEU A 1 100 ? 13.921 -4.706 -16.127 1.00 86.38 100 LEU A N 1
ATOM 768 C CA . LEU A 1 100 ? 15.040 -3.765 -16.194 1.00 86.38 100 LEU A CA 1
ATOM 769 C C . LEU A 1 100 ? 16.410 -4.464 -16.216 1.00 86.38 100 LEU A C 1
ATOM 771 O O . LEU A 1 100 ? 17.357 -3.971 -16.831 1.00 86.38 100 LEU A O 1
ATOM 775 N N . ARG A 1 101 ? 16.557 -5.596 -15.514 1.00 87.38 101 ARG A N 1
ATOM 776 C CA . ARG A 1 101 ? 17.792 -6.398 -15.546 1.00 87.38 1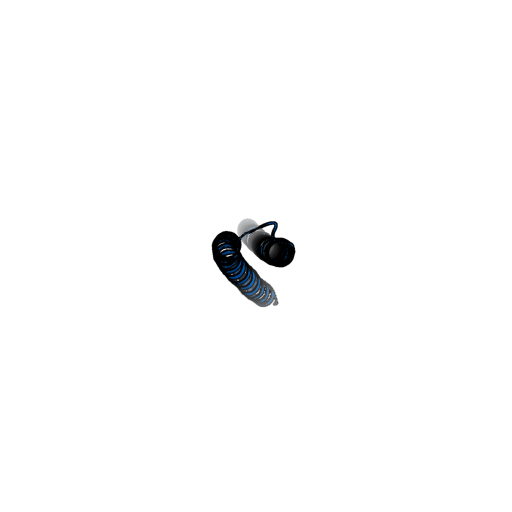01 ARG A CA 1
ATOM 777 C C . ARG A 1 101 ? 17.956 -7.122 -16.878 1.00 87.38 101 ARG A C 1
ATOM 779 O O . ARG A 1 101 ? 19.086 -7.210 -17.348 1.00 87.38 101 ARG A O 1
ATOM 786 N N . GLN A 1 102 ? 16.873 -7.635 -17.456 1.00 86.06 102 GLN A N 1
ATOM 787 C CA . GLN A 1 102 ? 16.890 -8.309 -18.754 1.00 86.06 102 GLN A CA 1
ATOM 788 C C . GLN A 1 102 ? 17.241 -7.328 -19.874 1.00 86.06 102 GLN A C 1
ATOM 790 O O . GLN A 1 102 ? 18.188 -7.595 -20.604 1.00 86.06 102 GLN A O 1
ATOM 795 N N . LEU A 1 103 ? 16.614 -6.147 -19.917 1.00 83.44 103 LEU A N 1
ATOM 796 C CA . LEU A 1 103 ? 16.971 -5.079 -20.862 1.00 83.44 103 LEU A CA 1
ATOM 797 C C . LEU A 1 103 ? 18.446 -4.679 -20.753 1.00 83.44 103 LEU A C 1
ATOM 799 O O . LEU A 1 103 ? 19.149 -4.574 -21.752 1.00 83.44 103 LEU A O 1
ATOM 803 N N . LYS A 1 104 ? 18.962 -4.520 -19.526 1.00 81.75 104 LYS A N 1
ATOM 804 C CA . LYS A 1 104 ? 20.387 -4.218 -19.304 1.00 81.75 104 LYS A CA 1
ATOM 805 C C . LYS A 1 104 ? 21.332 -5.338 -19.742 1.00 81.75 104 LYS A C 1
ATOM 807 O O . LYS A 1 104 ? 22.491 -5.052 -20.014 1.00 81.75 104 LYS A O 1
ATOM 812 N N . ARG A 1 105 ? 20.887 -6.598 -19.721 1.00 82.56 105 ARG A N 1
ATOM 813 C CA . ARG A 1 105 ? 21.671 -7.746 -20.200 1.00 82.56 105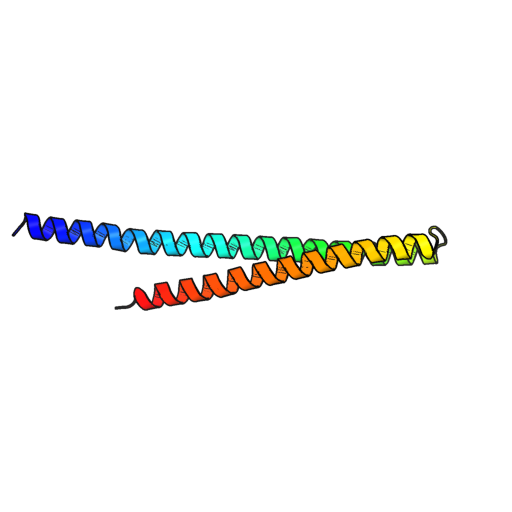 ARG A CA 1
ATOM 814 C C . ARG A 1 105 ? 21.614 -7.857 -21.721 1.00 82.56 105 ARG A C 1
ATOM 816 O O . ARG A 1 105 ? 22.646 -8.122 -22.309 1.00 82.56 105 ARG A O 1
ATOM 823 N N . ALA A 1 106 ? 20.454 -7.608 -22.328 1.00 75.62 106 ALA A N 1
ATOM 824 C CA . ALA A 1 106 ? 20.269 -7.604 -23.779 1.00 75.62 106 ALA A CA 1
ATOM 825 C C . ALA A 1 106 ? 21.023 -6.456 -24.475 1.00 75.62 106 ALA A C 1
ATOM 827 O O . ALA A 1 106 ? 21.463 -6.612 -25.603 1.00 75.62 106 ALA A O 1
ATOM 828 N N . GLY A 1 107 ? 21.197 -5.317 -23.795 1.00 66.12 107 GLY A N 1
ATOM 829 C CA . GLY A 1 107 ? 21.991 -4.185 -24.287 1.00 66.12 107 GLY A CA 1
ATOM 830 C C . GLY A 1 107 ? 23.482 -4.220 -23.926 1.00 66.12 107 GLY A C 1
ATOM 831 O O . GLY A 1 107 ? 24.165 -3.221 -24.146 1.00 66.12 107 GLY A O 1
ATOM 832 N N . LYS A 1 108 ? 23.994 -5.303 -23.319 1.00 54.22 108 LYS A N 1
ATOM 833 C CA . LYS A 1 108 ? 25.444 -5.506 -23.163 1.00 54.22 108 LYS A CA 1
ATOM 834 C C . LYS A 1 108 ? 25.966 -6.223 -24.419 1.00 54.22 108 LYS A C 1
ATOM 836 O O . LYS A 1 108 ? 25.362 -7.238 -24.759 1.00 54.22 108 LYS A O 1
ATOM 841 N N . PRO A 1 109 ? 27.019 -5.710 -25.084 1.00 49.94 109 PRO A N 1
ATOM 842 C CA . PRO A 1 109 ? 27.657 -6.408 -26.199 1.00 49.94 109 PRO A CA 1
ATOM 843 C C . PRO A 1 109 ? 28.268 -7.740 -25.752 1.00 49.94 109 PRO A C 1
ATOM 845 O O . PRO A 1 109 ? 28.659 -7.842 -24.561 1.00 49.94 109 PRO A O 1
#

Radius of gyration: 25.16 Å; chains: 1; bounding box: 48×15×81 Å